Protein AF-A0A1H7ZM45-F1 (afdb_monomer_lite)

Secondary structure (DSSP, 8-state):
--HHHHHHHHHHHHHHHHHHHHHHHHHTT-TTHHHHHHHHHHHHHHHHHHHHHHHHHHHHHHHHHHHHHHHHH--

Radius of gyration: 19.36 Å; chains: 1; bounding box: 41×13×59 Å

pLDDT: mean 82.74, std 9.49, range [50.03, 94.31]

Organism: Olivibacter domesticus (NCBI:txid407022)

Structure (mmCIF, N/CA/C/O backbone):
data_AF-A0A1H7ZM45-F1
#
_entry.id   AF-A0A1H7ZM45-F1
#
loop_
_atom_site.group_PDB
_atom_site.id
_atom_site.type_symbol
_atom_site.label_atom_id
_atom_site.label_alt_id
_atom_site.label_comp_id
_atom_site.label_asym_id
_atom_site.label_entity_id
_atom_site.label_seq_id
_atom_site.pdbx_PDB_ins_code
_atom_site.Cartn_x
_atom_site.Cartn_y
_atom_site.Cartn_z
_atom_site.occupancy
_atom_site.B_iso_or_equiv
_atom_site.auth_seq_id
_atom_site.au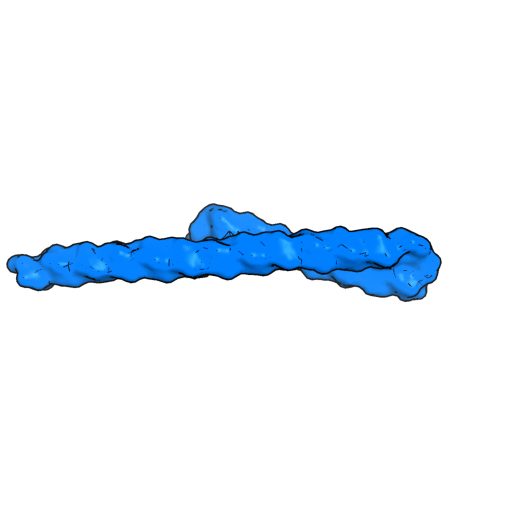th_comp_id
_atom_site.auth_asym_id
_atom_site.auth_atom_id
_atom_site.pdbx_PDB_model_num
ATOM 1 N N . MET A 1 1 ? -2.882 -0.446 20.060 1.00 57.22 1 MET A N 1
ATOM 2 C CA . MET A 1 1 ? -3.229 -0.372 18.617 1.00 57.22 1 MET A CA 1
ATOM 3 C C . MET A 1 1 ? -3.731 -1.735 18.164 1.00 57.22 1 MET A C 1
ATOM 5 O O . MET A 1 1 ? -3.051 -2.717 18.438 1.00 57.22 1 MET A O 1
ATOM 9 N N . ASN A 1 2 ? -4.916 -1.819 17.553 1.00 65.44 2 ASN A N 1
ATOM 10 C CA . ASN A 1 2 ? -5.518 -3.103 17.180 1.00 65.44 2 ASN A CA 1
ATOM 11 C C . ASN A 1 2 ? -4.596 -3.869 16.206 1.00 65.44 2 ASN A C 1
ATOM 13 O O . ASN A 1 2 ? -4.041 -3.256 15.291 1.00 65.44 2 ASN A O 1
ATOM 17 N N . LYS A 1 3 ? -4.421 -5.186 16.387 1.00 69.69 3 LYS A N 1
ATOM 18 C CA . LYS A 1 3 ? -3.515 -6.020 15.559 1.00 69.69 3 LYS A CA 1
ATOM 19 C C . LYS A 1 3 ? -3.859 -5.934 14.064 1.00 69.69 3 LYS A C 1
ATOM 21 O O . LYS A 1 3 ? -2.973 -5.952 13.216 1.00 69.69 3 LYS A O 1
ATOM 26 N N . TYR A 1 4 ? -5.144 -5.753 13.769 1.00 67.88 4 TYR A N 1
ATOM 27 C CA . TYR A 1 4 ? -5.688 -5.563 12.426 1.00 67.88 4 TYR A CA 1
ATOM 28 C C . TYR A 1 4 ? -5.310 -4.210 11.809 1.00 67.88 4 TYR A C 1
ATOM 30 O O . TYR A 1 4 ? -4.926 -4.165 10.647 1.00 67.88 4 TYR A O 1
ATOM 38 N N . LEU A 1 5 ? -5.304 -3.131 12.601 1.00 72.38 5 LEU A N 1
ATOM 39 C CA . LEU A 1 5 ? -4.896 -1.804 12.132 1.00 72.38 5 LEU A CA 1
ATOM 40 C C . LEU A 1 5 ? -3.396 -1.767 11.808 1.00 72.38 5 LEU A C 1
ATOM 42 O O . LEU A 1 5 ? -2.998 -1.219 10.788 1.00 72.38 5 LEU A O 1
ATOM 46 N N . LYS A 1 6 ? -2.563 -2.422 12.633 1.00 79.38 6 LYS A N 1
ATOM 47 C CA . LYS A 1 6 ? -1.124 -2.594 12.351 1.00 79.38 6 LYS A CA 1
ATOM 48 C C . LYS A 1 6 ? -0.877 -3.360 11.046 1.00 79.38 6 LYS A C 1
ATOM 50 O O . LYS A 1 6 ? -0.007 -2.970 10.277 1.00 79.38 6 LYS A O 1
ATOM 55 N N . ARG A 1 7 ? -1.648 -4.425 10.788 1.00 80.94 7 ARG A N 1
ATOM 56 C CA . ARG A 1 7 ? -1.572 -5.182 9.527 1.00 80.94 7 ARG A CA 1
ATOM 57 C C . ARG A 1 7 ? -2.007 -4.347 8.324 1.00 80.94 7 ARG A C 1
ATOM 59 O O . ARG A 1 7 ? -1.297 -4.360 7.328 1.00 80.94 7 ARG A O 1
ATOM 66 N N . GLY A 1 8 ? -3.104 -3.594 8.435 1.00 79.94 8 GLY A N 1
ATOM 67 C CA . GLY A 1 8 ? -3.559 -2.690 7.373 1.00 79.94 8 GLY A CA 1
ATOM 68 C C . GLY A 1 8 ? -2.499 -1.651 7.007 1.00 79.94 8 GLY A C 1
ATOM 69 O O . GLY A 1 8 ? -2.160 -1.512 5.840 1.00 79.94 8 GLY A O 1
ATOM 70 N N . ILE A 1 9 ? -1.892 -1.007 8.010 1.00 84.69 9 ILE A N 1
ATOM 71 C CA . ILE A 1 9 ? -0.795 -0.045 7.802 1.00 84.69 9 ILE A CA 1
ATOM 72 C C . ILE A 1 9 ? 0.404 -0.705 7.108 1.00 84.69 9 ILE A C 1
ATOM 74 O O . ILE A 1 9 ? 0.951 -0.134 6.169 1.00 84.69 9 ILE A O 1
ATOM 78 N N . GLY A 1 10 ? 0.787 -1.916 7.525 1.00 86.38 10 GLY A N 1
ATOM 79 C CA . GLY A 1 10 ? 1.876 -2.659 6.886 1.00 86.38 10 GLY A CA 1
ATOM 80 C C . GLY A 1 10 ? 1.613 -2.954 5.407 1.00 86.38 10 GLY A C 1
ATOM 81 O O . GLY A 1 10 ? 2.478 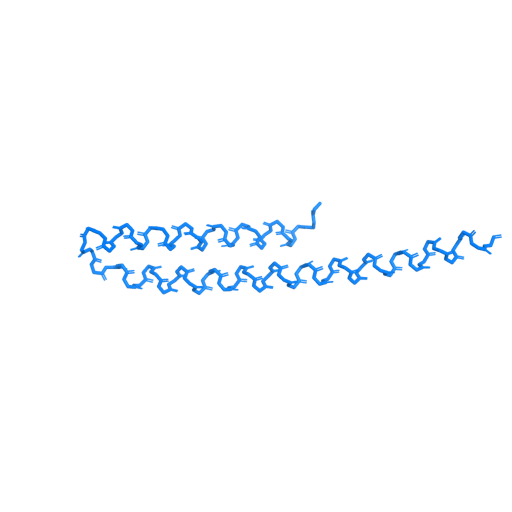-2.705 4.574 1.00 86.38 10 GLY A O 1
ATOM 82 N N . ILE A 1 11 ? 0.408 -3.420 5.066 1.00 85.94 11 ILE A N 1
ATOM 83 C CA . ILE A 1 11 ? 0.022 -3.719 3.675 1.00 85.94 11 ILE A CA 1
ATOM 84 C C . ILE A 1 11 ? 0.032 -2.443 2.824 1.00 85.94 11 ILE A C 1
ATOM 86 O O . ILE A 1 11 ? 0.565 -2.443 1.716 1.00 85.94 11 ILE A O 1
ATOM 90 N N . THR A 1 12 ? -0.490 -1.335 3.354 1.00 87.31 12 THR A N 1
ATOM 91 C CA . THR A 1 12 ? -0.490 -0.046 2.652 1.00 87.31 12 THR A CA 1
ATOM 92 C C . THR A 1 12 ? 0.928 0.467 2.403 1.00 87.31 12 THR A C 1
ATOM 94 O O . THR A 1 12 ? 1.216 0.929 1.302 1.00 87.31 12 THR A O 1
ATOM 97 N N . LEU A 1 13 ? 1.836 0.339 3.377 1.00 90.56 13 LEU A N 1
ATOM 98 C CA . LEU A 1 13 ? 3.247 0.710 3.205 1.00 90.56 13 LEU A CA 1
ATOM 99 C C . LEU A 1 13 ? 3.936 -0.121 2.118 1.00 90.56 13 LEU A C 1
ATOM 101 O O . LEU A 1 13 ? 4.675 0.433 1.307 1.00 90.56 13 LEU A O 1
ATOM 105 N N . VAL A 1 14 ? 3.659 -1.426 2.059 1.00 91.38 14 VAL A N 1
ATOM 106 C CA . VAL A 1 14 ? 4.172 -2.302 0.992 1.00 91.38 14 VAL A CA 1
ATOM 107 C C . VAL A 1 14 ? 3.621 -1.884 -0.376 1.00 91.38 14 VAL A C 1
ATOM 109 O O . VAL A 1 14 ? 4.381 -1.814 -1.339 1.00 91.38 14 VAL A O 1
ATOM 112 N N . GLY A 1 15 ? 2.333 -1.534 -0.464 1.00 87.12 15 GLY A N 1
ATOM 113 C CA . GLY A 1 15 ? 1.730 -1.001 -1.690 1.00 87.12 15 GLY A CA 1
ATOM 114 C C . GLY A 1 15 ? 2.394 0.298 -2.161 1.00 87.12 15 GLY A C 1
ATOM 115 O O . GLY A 1 15 ? 2.743 0.421 -3.333 1.00 87.12 15 GLY A O 1
ATOM 116 N N . ILE A 1 16 ? 2.655 1.236 -1.245 1.00 91.00 16 ILE A N 1
ATOM 117 C CA . ILE A 1 16 ? 3.374 2.485 -1.552 1.00 91.00 16 ILE A CA 1
ATOM 118 C C . ILE A 1 16 ? 4.793 2.184 -2.050 1.00 91.00 16 ILE A C 1
ATOM 120 O O . ILE A 1 16 ? 5.212 2.733 -3.069 1.00 91.00 16 ILE A O 1
ATOM 124 N N . ALA A 1 17 ? 5.520 1.291 -1.376 1.00 92.38 17 ALA A N 1
ATOM 125 C CA . ALA A 1 17 ? 6.871 0.907 -1.777 1.00 92.38 17 ALA A CA 1
ATOM 126 C C . ALA A 1 17 ? 6.901 0.288 -3.186 1.00 92.38 17 ALA A C 1
ATOM 128 O O . ALA A 1 17 ? 7.773 0.629 -3.983 1.00 92.38 17 ALA A O 1
ATOM 129 N N . LEU A 1 18 ? 5.920 -0.554 -3.526 1.00 90.31 18 LEU A N 1
ATOM 130 C CA . LEU A 1 18 ? 5.765 -1.125 -4.868 1.00 90.31 18 LEU A CA 1
ATOM 131 C C . LEU A 1 18 ? 5.481 -0.061 -5.931 1.00 90.31 18 LEU A C 1
ATOM 133 O O . LEU A 1 18 ? 6.030 -0.140 -7.026 1.00 90.31 18 LEU A O 1
ATOM 137 N N . ILE A 1 19 ? 4.670 0.951 -5.620 1.00 90.94 19 ILE A N 1
ATOM 138 C CA . ILE A 1 19 ? 4.405 2.059 -6.547 1.00 90.94 19 ILE A CA 1
ATOM 139 C C . ILE A 1 19 ? 5.688 2.864 -6.794 1.00 90.94 19 ILE A C 1
ATOM 141 O O . ILE A 1 19 ? 6.024 3.141 -7.945 1.00 90.94 19 ILE A O 1
ATOM 145 N N . VAL A 1 20 ? 6.441 3.188 -5.738 1.00 92.31 20 VAL A N 1
ATOM 146 C CA . VAL A 1 20 ? 7.739 3.878 -5.853 1.00 92.31 20 VAL A CA 1
ATOM 147 C C . VAL A 1 20 ? 8.732 3.047 -6.669 1.00 92.31 20 VAL A C 1
ATOM 149 O O . VAL A 1 20 ? 9.386 3.580 -7.565 1.00 92.31 20 VAL A O 1
ATOM 152 N N . LEU A 1 21 ? 8.795 1.737 -6.423 1.00 89.62 21 LEU A N 1
ATOM 153 C CA . LEU A 1 21 ? 9.634 0.813 -7.182 1.00 89.62 21 LEU A CA 1
ATOM 154 C C . LEU A 1 21 ? 9.212 0.740 -8.657 1.00 89.62 21 LEU A C 1
ATOM 156 O O . LEU A 1 21 ? 10.065 0.789 -9.538 1.00 89.62 21 LEU A O 1
ATOM 160 N N . GLY A 1 22 ? 7.911 0.692 -8.946 1.00 87.94 22 GLY A N 1
ATOM 161 C CA . GLY A 1 22 ? 7.383 0.710 -10.311 1.00 87.94 22 GLY A CA 1
ATOM 162 C C . GLY A 1 22 ? 7.714 2.008 -11.051 1.00 87.94 22 GLY A C 1
ATOM 163 O O . GLY A 1 22 ? 8.098 1.975 -12.220 1.00 87.94 22 GLY A O 1
ATOM 164 N N . MET A 1 23 ? 7.651 3.153 -10.364 1.00 89.31 23 MET A N 1
ATOM 165 C CA . MET A 1 23 ? 8.092 4.438 -10.921 1.00 89.31 23 MET A CA 1
ATOM 166 C C . MET A 1 23 ? 9.600 4.469 -11.184 1.00 89.31 23 MET A C 1
ATOM 168 O O . MET A 1 23 ? 10.031 5.016 -12.200 1.00 89.31 23 MET A O 1
ATOM 172 N N . TYR A 1 24 ? 10.404 3.859 -10.311 1.00 90.44 24 TYR A N 1
ATOM 173 C CA . TYR A 1 24 ? 11.837 3.709 -10.546 1.00 90.44 24 TYR A CA 1
ATOM 174 C C . TYR A 1 24 ? 12.113 2.818 -11.765 1.00 90.44 24 TYR A C 1
ATOM 176 O O . TYR A 1 24 ? 12.861 3.223 -12.649 1.00 90.44 24 TYR A O 1
ATOM 184 N N . LEU A 1 25 ? 11.443 1.667 -11.886 1.00 88.38 25 LEU A N 1
ATOM 185 C CA . LEU A 1 25 ? 11.557 0.780 -13.052 1.00 88.38 25 LEU A CA 1
ATOM 186 C C . LEU A 1 25 ? 11.157 1.472 -14.360 1.00 88.38 25 LEU A C 1
ATOM 188 O O . LEU A 1 25 ? 11.814 1.264 -15.378 1.00 88.38 25 LEU A O 1
ATOM 192 N N . LYS A 1 26 ? 10.129 2.332 -14.324 1.00 87.06 26 LYS A N 1
ATOM 193 C CA . LYS A 1 26 ? 9.736 3.165 -15.471 1.00 87.06 26 LYS A CA 1
ATOM 194 C C . LYS A 1 26 ? 10.886 4.068 -15.924 1.00 87.06 26 LYS A C 1
ATOM 196 O O . LYS A 1 26 ? 11.068 4.265 -17.119 1.00 87.06 26 LYS A O 1
ATOM 201 N N . ARG A 1 27 ? 11.673 4.604 -14.984 1.00 86.50 27 ARG A N 1
ATOM 202 C CA . ARG A 1 27 ? 12.827 5.466 -15.287 1.00 86.50 27 ARG A CA 1
ATOM 203 C C . ARG A 1 27 ? 13.977 4.710 -15.954 1.00 86.50 27 ARG A C 1
ATOM 205 O O . ARG A 1 27 ? 14.749 5.325 -16.675 1.00 86.50 27 ARG A O 1
ATOM 212 N N . VAL A 1 28 ? 14.087 3.406 -15.713 1.00 90.50 28 VAL A N 1
ATOM 213 C CA . VAL A 1 28 ? 15.124 2.534 -16.291 1.00 90.50 28 VAL A CA 1
ATOM 214 C C . VAL A 1 28 ? 14.593 1.788 -17.531 1.00 90.50 28 VAL A C 1
ATOM 216 O O . VAL A 1 28 ? 15.188 0.808 -17.958 1.00 90.50 28 VAL A O 1
ATOM 219 N N . GLU A 1 29 ? 13.446 2.212 -18.089 1.00 82.56 29 GLU A N 1
ATOM 220 C CA . GLU A 1 29 ? 12.785 1.599 -19.261 1.00 82.56 29 GLU A CA 1
ATOM 221 C C . GLU A 1 29 ? 12.576 0.076 -19.149 1.00 82.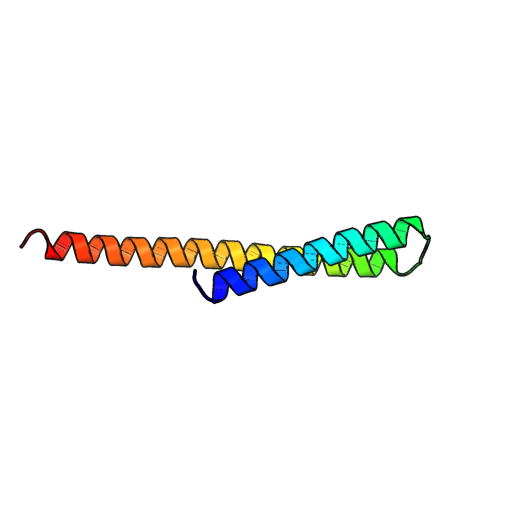56 29 GLU A C 1
ATOM 223 O O . GLU A 1 29 ? 12.444 -0.644 -20.137 1.00 82.56 29 GLU A O 1
ATOM 228 N N . SER A 1 30 ? 12.496 -0.444 -17.922 1.00 80.81 30 SER A N 1
ATOM 229 C CA . SER A 1 30 ? 12.255 -1.865 -17.700 1.00 80.81 30 SER A CA 1
ATOM 230 C C . SER A 1 30 ? 10.811 -2.196 -18.049 1.00 80.81 30 SER A C 1
ATOM 232 O O . SER A 1 30 ? 9.905 -1.704 -17.382 1.00 80.81 30 SER A O 1
ATOM 234 N N . GLY A 1 31 ? 10.571 -3.094 -19.010 1.00 85.00 31 GLY A N 1
ATOM 235 C CA . GLY A 1 31 ? 9.219 -3.528 -19.404 1.00 85.00 31 GLY A CA 1
ATOM 236 C C . GLY A 1 31 ? 8.356 -4.100 -18.265 1.00 85.00 31 GLY A C 1
ATOM 237 O O . GLY A 1 31 ? 7.144 -4.236 -18.411 1.00 85.00 31 GLY A O 1
ATOM 238 N N . LEU A 1 32 ? 8.949 -4.381 -17.102 1.00 86.19 32 LEU A N 1
ATOM 239 C CA . LEU A 1 32 ? 8.246 -4.830 -15.900 1.00 86.19 32 LEU A CA 1
ATOM 240 C C . LEU A 1 32 ? 7.518 -3.696 -15.153 1.00 86.19 32 LEU A C 1
ATOM 242 O O . LEU A 1 32 ? 6.674 -3.988 -14.304 1.00 86.19 32 LEU A O 1
ATOM 246 N N . TYR A 1 33 ? 7.775 -2.419 -15.479 1.00 87.06 33 TYR A N 1
ATOM 247 C CA . TYR A 1 33 ? 7.203 -1.270 -14.761 1.00 87.06 33 TYR A CA 1
ATOM 248 C C . TYR A 1 33 ? 5.667 -1.287 -14.721 1.00 87.06 33 TYR A C 1
ATOM 250 O O . TYR A 1 33 ? 5.072 -0.947 -13.697 1.00 87.06 33 TYR A O 1
ATOM 258 N N . GLY A 1 34 ? 5.020 -1.703 -15.817 1.00 85.38 34 GLY A N 1
ATOM 259 C CA . GLY A 1 34 ? 3.561 -1.743 -15.915 1.00 85.38 34 GLY A CA 1
ATOM 260 C C . GLY A 1 34 ? 2.959 -2.720 -14.909 1.00 85.38 34 GLY A C 1
ATOM 261 O O . GLY A 1 34 ? 2.076 -2.355 -14.134 1.00 85.38 34 GLY A O 1
ATOM 262 N N . ILE A 1 35 ? 3.502 -3.939 -14.856 1.00 90.56 35 ILE A N 1
ATOM 263 C CA . ILE A 1 35 ? 3.039 -4.985 -13.937 1.00 90.56 35 ILE A CA 1
ATOM 264 C C . ILE A 1 35 ? 3.311 -4.571 -12.486 1.00 90.56 35 ILE A C 1
ATOM 266 O O . ILE A 1 35 ? 2.425 -4.696 -11.640 1.00 90.56 35 ILE A O 1
ATOM 270 N N . THR A 1 36 ? 4.490 -4.014 -12.192 1.00 89.62 36 THR A N 1
ATOM 271 C CA . THR A 1 36 ? 4.831 -3.546 -10.839 1.00 89.62 36 THR A CA 1
ATOM 272 C C . THR A 1 36 ? 3.882 -2.448 -10.352 1.00 89.62 36 THR A C 1
ATOM 274 O O . THR A 1 36 ? 3.436 -2.495 -9.204 1.00 89.62 36 THR A O 1
ATOM 277 N N . LEU A 1 37 ? 3.517 -1.492 -11.213 1.00 89.50 37 LEU A N 1
ATOM 278 C CA . LEU A 1 37 ? 2.560 -0.438 -10.865 1.00 89.50 37 LEU A CA 1
ATOM 279 C C . LEU A 1 37 ? 1.149 -0.988 -10.635 1.00 89.50 37 LEU A C 1
ATOM 281 O O . LEU A 1 37 ? 0.514 -0.604 -9.654 1.00 89.50 37 LEU A O 1
ATOM 285 N N . ILE A 1 38 ? 0.673 -1.907 -11.482 1.00 92.81 38 ILE A N 1
ATOM 286 C CA . ILE A 1 38 ? -0.646 -2.541 -11.311 1.00 92.81 38 ILE A CA 1
ATOM 287 C C . ILE A 1 38 ? -0.710 -3.264 -9.962 1.00 92.81 38 ILE A C 1
ATOM 289 O O . ILE A 1 38 ? -1.628 -3.028 -9.174 1.00 92.81 38 ILE A O 1
ATOM 293 N N . VAL A 1 39 ? 0.294 -4.090 -9.656 1.00 92.69 39 VAL A N 1
ATOM 294 C CA . VAL A 1 39 ? 0.372 -4.812 -8.377 1.00 92.69 39 VAL A CA 1
ATOM 295 C C . VAL A 1 39 ? 0.453 -3.832 -7.203 1.00 92.69 39 VAL A C 1
ATOM 297 O O . VAL A 1 39 ? -0.216 -4.038 -6.188 1.00 92.69 39 VAL A O 1
ATOM 300 N N . GLY A 1 40 ? 1.211 -2.741 -7.344 1.00 90.44 40 GLY A N 1
ATOM 301 C CA . GLY A 1 40 ? 1.311 -1.687 -6.336 1.00 90.44 40 GLY A CA 1
ATOM 302 C C . GLY A 1 40 ? -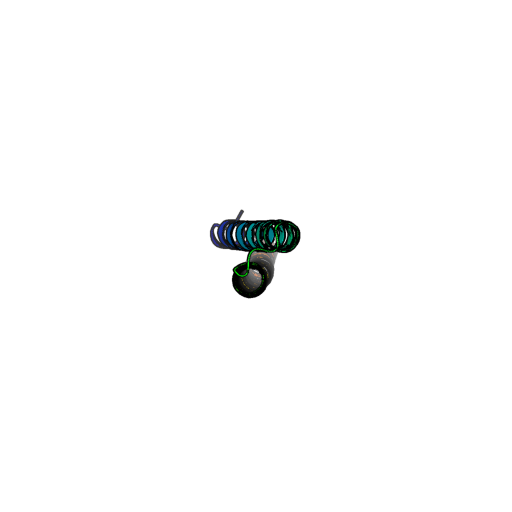0.030 -1.017 -6.030 1.00 90.44 40 GLY A C 1
ATOM 303 O O . GLY A 1 40 ? -0.412 -0.925 -4.863 1.00 90.44 40 GLY A O 1
ATOM 304 N N . VAL A 1 41 ? -0.784 -0.618 -7.060 1.00 92.75 41 VAL A N 1
ATOM 305 C CA . VAL A 1 41 ? -2.104 0.023 -6.908 1.00 92.75 41 VAL A CA 1
ATOM 306 C C . VAL A 1 41 ? -3.123 -0.932 -6.284 1.00 92.75 41 VAL A C 1
ATOM 308 O O . VAL A 1 41 ? -3.830 -0.544 -5.353 1.00 92.75 41 VAL A O 1
ATOM 311 N N . VAL A 1 42 ? -3.172 -2.191 -6.733 1.00 94.31 42 VAL A N 1
ATOM 312 C CA . VAL A 1 42 ? -4.083 -3.201 -6.166 1.00 94.31 42 VAL A CA 1
ATOM 313 C C . VAL A 1 42 ? -3.757 -3.460 -4.694 1.00 94.31 42 VAL A C 1
ATOM 315 O O . VAL A 1 42 ? -4.649 -3.439 -3.845 1.00 94.31 42 VAL A O 1
ATOM 318 N N . THR A 1 43 ? -2.474 -3.632 -4.367 1.00 91.06 43 THR A N 1
ATOM 319 C CA . THR A 1 43 ? -2.021 -3.860 -2.985 1.00 91.06 43 THR A CA 1
ATOM 320 C C . THR A 1 43 ? -2.335 -2.660 -2.095 1.00 91.06 43 THR A C 1
ATOM 322 O O . THR A 1 43 ? -2.819 -2.828 -0.973 1.00 91.06 43 THR A O 1
ATOM 325 N N . PHE A 1 44 ? -2.118 -1.444 -2.603 1.00 89.56 44 PHE A N 1
ATOM 326 C CA . PHE A 1 44 ? -2.476 -0.216 -1.904 1.00 89.56 44 PHE A CA 1
ATOM 327 C C . PHE A 1 44 ? -3.983 -0.134 -1.637 1.00 89.56 44 PHE A C 1
ATOM 329 O O . PHE A 1 44 ? -4.375 0.147 -0.507 1.00 89.56 44 PHE A O 1
ATOM 336 N N . GLY A 1 45 ? -4.826 -0.445 -2.626 1.00 91.44 45 GLY A N 1
ATOM 337 C CA . GLY A 1 45 ? -6.282 -0.468 -2.466 1.00 91.44 45 GLY A CA 1
ATOM 338 C C . GLY A 1 45 ? -6.741 -1.448 -1.382 1.00 91.44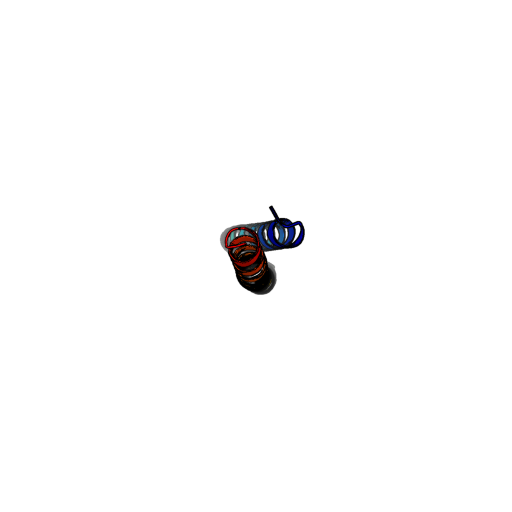 45 GLY A C 1
ATOM 339 O O . GLY A 1 45 ? -7.509 -1.075 -0.494 1.00 91.44 45 GLY A O 1
ATOM 340 N N . VAL A 1 46 ? -6.211 -2.675 -1.387 1.00 90.19 46 VAL A N 1
ATOM 341 C CA . VAL A 1 46 ? -6.512 -3.685 -0.354 1.00 90.19 46 VAL A CA 1
ATOM 342 C C . VAL A 1 46 ? -6.056 -3.216 1.032 1.00 90.19 46 VAL A C 1
ATOM 344 O O . VAL A 1 46 ? -6.801 -3.341 2.012 1.00 90.19 46 VAL A O 1
ATOM 347 N N . GLY A 1 47 ? -4.857 -2.636 1.129 1.00 87.69 47 GLY A N 1
ATOM 348 C CA . GLY A 1 47 ? -4.345 -2.053 2.370 1.00 87.69 47 GLY A CA 1
ATOM 349 C C . GLY A 1 47 ? -5.232 -0.918 2.883 1.00 87.69 47 GLY A C 1
ATOM 350 O O . GLY A 1 47 ? -5.610 -0.902 4.057 1.00 87.69 47 GLY A O 1
ATOM 351 N N . PHE A 1 48 ? -5.643 -0.016 1.993 1.00 87.06 48 PHE A N 1
ATOM 352 C CA . PHE A 1 48 ? -6.499 1.120 2.316 1.00 87.06 48 PHE A CA 1
ATOM 353 C C . PHE A 1 48 ? -7.872 0.679 2.836 1.00 87.06 48 PHE A C 1
ATOM 355 O O . PHE A 1 48 ? -8.275 1.103 3.921 1.00 87.06 48 PHE A O 1
ATOM 362 N N . VAL A 1 49 ? -8.552 -0.241 2.142 1.00 89.94 49 VAL A N 1
ATOM 363 C CA . VAL A 1 49 ? -9.842 -0.797 2.595 1.00 89.94 49 VAL A CA 1
ATOM 364 C C . VAL A 1 49 ? -9.695 -1.480 3.958 1.00 89.94 49 VAL A C 1
ATOM 366 O O . VAL A 1 49 ? -10.533 -1.296 4.841 1.00 89.94 49 VAL A O 1
ATOM 369 N N . THR A 1 50 ? -8.593 -2.203 4.178 1.00 87.00 50 THR A N 1
ATOM 370 C CA . THR A 1 50 ? -8.305 -2.853 5.467 1.00 87.00 50 THR A CA 1
ATOM 371 C C . THR A 1 50 ? -8.139 -1.835 6.601 1.00 87.00 50 THR A C 1
ATOM 373 O O . THR A 1 50 ? -8.619 -2.065 7.717 1.00 87.00 50 THR A O 1
ATOM 376 N N . ILE A 1 51 ? -7.481 -0.700 6.337 1.00 85.12 51 ILE A N 1
ATOM 377 C CA . ILE A 1 51 ? -7.353 0.396 7.306 1.00 85.12 51 ILE A CA 1
ATOM 378 C C . ILE A 1 51 ? -8.728 0.983 7.616 1.00 85.12 51 ILE A C 1
ATOM 380 O O . ILE A 1 51 ? -9.089 1.049 8.792 1.00 85.12 51 ILE A O 1
ATOM 384 N N . VAL A 1 52 ? -9.501 1.361 6.593 1.00 87.12 52 VAL A N 1
ATOM 385 C CA . VAL A 1 52 ? -10.835 1.964 6.758 1.00 87.12 52 VAL A CA 1
ATOM 386 C C . VAL A 1 52 ? -11.746 1.043 7.566 1.00 87.12 52 VAL A C 1
ATOM 388 O O . VAL A 1 52 ? -12.305 1.463 8.579 1.00 87.12 52 VAL A O 1
ATOM 391 N N . TYR A 1 53 ? -11.812 -0.239 7.205 1.00 86.44 53 TYR A N 1
ATOM 392 C CA . TYR A 1 53 ? -12.592 -1.231 7.941 1.00 86.44 53 TYR A CA 1
ATOM 393 C C . TYR A 1 53 ? -12.142 -1.350 9.404 1.00 86.44 53 TYR A C 1
ATOM 395 O O . TYR A 1 53 ? -12.960 -1.382 10.326 1.00 86.44 53 TYR A O 1
ATOM 403 N N . SER A 1 54 ? -10.828 -1.370 9.652 1.00 81.56 54 SER A N 1
ATOM 404 C CA . SER A 1 54 ? -10.316 -1.434 11.019 1.00 81.56 54 SER A CA 1
ATOM 405 C C . SER A 1 54 ? -10.579 -0.156 11.821 1.00 81.56 54 SER A C 1
ATOM 407 O O . SER A 1 54 ? -10.657 -0.253 13.049 1.00 81.56 54 SER A O 1
ATOM 409 N N . LEU A 1 55 ? -10.657 1.014 11.183 1.00 82.88 55 LEU A N 1
ATOM 410 C CA . LEU A 1 55 ? -11.006 2.273 11.843 1.00 82.88 55 LEU A CA 1
ATOM 411 C C . LEU A 1 55 ? -12.485 2.286 12.223 1.00 82.88 55 LEU A C 1
ATOM 413 O O . LEU A 1 55 ? -12.788 2.514 13.392 1.00 82.88 55 LEU A O 1
ATOM 417 N N . ILE A 1 56 ? -13.374 1.938 11.289 1.00 85.88 56 ILE A N 1
ATOM 418 C CA . ILE A 1 56 ? -14.821 1.833 11.535 1.00 85.88 56 ILE A CA 1
ATOM 419 C C . ILE A 1 56 ? -15.088 0.874 12.699 1.00 85.88 56 ILE A C 1
ATOM 421 O O . ILE A 1 56 ? -15.691 1.259 13.698 1.00 85.88 56 ILE A O 1
ATOM 425 N N . ARG A 1 57 ? -14.515 -0.335 12.649 1.00 83.12 57 ARG A N 1
ATOM 426 C CA . ARG A 1 57 ? -14.662 -1.330 13.722 1.00 83.12 57 ARG A CA 1
ATOM 427 C C . ARG A 1 57 ? -14.115 -0.850 15.070 1.00 83.12 57 ARG A C 1
ATOM 429 O O . ARG A 1 57 ? -14.587 -1.273 16.125 1.00 83.12 57 ARG A O 1
ATOM 436 N N . LYS A 1 58 ? -13.078 -0.004 15.063 1.00 80.38 58 LYS A N 1
ATOM 437 C CA . LYS A 1 58 ? -12.523 0.572 16.295 1.00 80.38 58 LYS A CA 1
ATOM 438 C C . LYS A 1 58 ? -13.486 1.597 16.895 1.00 80.38 58 LYS A C 1
ATOM 440 O O . LYS A 1 58 ? -13.691 1.552 18.103 1.00 80.38 58 LYS A O 1
ATOM 445 N N . ILE A 1 59 ? -14.057 2.473 16.068 1.00 82.69 59 ILE A N 1
ATOM 446 C CA . ILE A 1 59 ? -15.037 3.486 16.488 1.00 82.69 59 ILE A CA 1
ATOM 447 C C . ILE A 1 59 ? -16.271 2.800 17.075 1.00 82.69 59 ILE A C 1
ATOM 449 O O . ILE A 1 59 ? -16.665 3.103 18.198 1.00 82.69 59 ILE A O 1
ATOM 453 N N . GLU A 1 60 ? -16.806 1.805 16.371 1.00 82.62 60 GLU A N 1
ATOM 454 C CA . GLU A 1 60 ? -17.972 1.038 16.807 1.00 82.62 60 GLU A CA 1
ATOM 455 C C . GLU A 1 60 ? -17.727 0.369 18.172 1.00 82.62 60 GLU A C 1
ATOM 457 O O . GLU A 1 60 ? -18.473 0.589 19.126 1.00 82.62 60 GLU A O 1
ATOM 462 N N . ARG A 1 61 ? -16.601 -0.342 18.334 1.00 78.94 61 ARG A N 1
ATOM 463 C CA . ARG A 1 61 ? -16.242 -0.965 19.620 1.00 78.94 61 ARG A CA 1
ATOM 464 C C . ARG A 1 61 ? -16.056 0.059 20.744 1.00 78.94 61 ARG A C 1
ATOM 466 O O . ARG A 1 61 ? -16.371 -0.243 21.892 1.00 78.94 61 ARG A O 1
ATOM 473 N N . GLN A 1 62 ? -15.502 1.229 20.436 1.00 80.38 62 GLN A N 1
ATOM 474 C CA . GLN A 1 62 ? -15.263 2.273 21.428 1.00 80.38 62 GLN A CA 1
ATOM 475 C C . GLN A 1 62 ? -16.577 2.926 21.879 1.00 80.38 62 GLN A C 1
ATOM 477 O O . GLN A 1 62 ? -16.755 3.113 23.076 1.00 80.38 62 GLN A O 1
ATOM 482 N N . SER A 1 63 ? -17.528 3.148 20.966 1.00 78.69 63 SER A N 1
ATOM 483 C CA . SER A 1 63 ? -18.861 3.687 21.288 1.00 78.69 63 SER A CA 1
ATOM 484 C C . SER A 1 63 ? -19.686 2.774 22.211 1.00 78.69 63 SER A C 1
ATOM 486 O O . SER A 1 63 ? -20.341 3.243 23.142 1.00 78.69 63 SER A O 1
ATOM 488 N N . ILE A 1 64 ? -19.594 1.452 22.019 1.00 75.94 64 ILE A N 1
ATOM 489 C CA . ILE A 1 64 ? -20.285 0.464 22.864 1.00 75.94 64 ILE A CA 1
ATOM 490 C C . ILE A 1 64 ? -19.702 0.446 24.283 1.00 75.94 64 ILE A C 1
ATOM 492 O O . ILE A 1 64 ? -20.448 0.365 25.258 1.00 75.94 64 ILE A O 1
ATOM 496 N N . LEU A 1 65 ? -18.372 0.506 24.412 1.00 78.56 65 LEU A N 1
ATOM 497 C CA . LEU A 1 65 ? -17.710 0.556 25.720 1.00 78.56 65 LEU A CA 1
ATOM 498 C C . LEU A 1 65 ? -18.056 1.838 26.475 1.00 78.56 65 LEU A C 1
ATOM 500 O O . LEU A 1 65 ? -18.315 1.773 27.671 1.00 78.56 65 LEU A O 1
ATOM 504 N N . ASP A 1 66 ? -18.101 2.968 25.773 1.00 78.50 66 ASP A N 1
ATOM 505 C CA . ASP A 1 66 ? -18.434 4.267 26.358 1.00 78.50 66 ASP A CA 1
ATOM 506 C C . ASP A 1 66 ? -19.872 4.292 26.897 1.00 78.50 66 ASP A C 1
ATOM 508 O O . ASP A 1 66 ? -20.121 4.738 28.013 1.00 78.50 66 ASP A O 1
ATOM 512 N N . THR A 1 67 ? -20.809 3.685 26.160 1.00 74.75 67 THR A N 1
ATOM 513 C CA . THR A 1 67 ? -22.212 3.562 26.589 1.00 74.75 67 THR A CA 1
ATOM 514 C C . THR A 1 67 ? -22.343 2.710 27.854 1.00 74.75 67 THR A C 1
ATOM 516 O O . THR A 1 67 ? -23.064 3.085 28.774 1.00 74.75 67 THR A O 1
ATOM 519 N N . ARG A 1 68 ? -21.608 1.591 27.942 1.00 71.69 68 ARG A N 1
ATOM 520 C CA . ARG A 1 68 ? -21.612 0.730 29.138 1.00 71.69 68 ARG A CA 1
ATOM 521 C C . ARG A 1 68 ? -20.999 1.412 30.358 1.00 71.69 68 ARG A C 1
ATOM 523 O O . ARG A 1 68 ? -21.530 1.260 31.448 1.00 71.69 68 ARG A O 1
ATOM 530 N N . ASN A 1 69 ? -19.910 2.158 30.173 1.00 72.06 69 ASN A N 1
ATOM 531 C CA . ASN A 1 69 ? -19.233 2.855 31.270 1.00 72.06 69 ASN A CA 1
ATOM 532 C C . ASN A 1 69 ? -20.064 4.026 31.812 1.00 72.06 69 ASN A C 1
ATOM 534 O 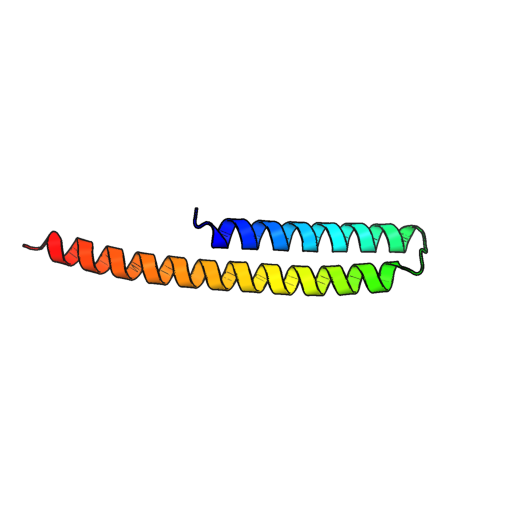O . ASN A 1 69 ? -20.002 4.344 32.996 1.00 72.06 69 ASN A O 1
ATOM 538 N N . LYS A 1 70 ? -20.842 4.673 30.940 1.00 71.19 70 LYS A N 1
ATOM 539 C CA . LYS A 1 70 ? -21.763 5.738 31.333 1.00 71.19 70 LYS A CA 1
ATOM 540 C C . LYS A 1 70 ? -22.920 5.189 32.171 1.00 71.19 70 LYS A C 1
ATOM 542 O O . LYS A 1 70 ? -23.235 5.747 33.207 1.00 71.19 70 LYS A O 1
ATOM 547 N N . GLN A 1 71 ? -23.458 4.035 31.781 1.00 67.19 71 GLN A N 1
ATOM 548 C CA . GLN A 1 71 ? -24.551 3.374 32.496 1.00 67.19 71 GLN A CA 1
ATOM 549 C C . GLN A 1 71 ? -24.145 2.839 33.880 1.00 67.19 71 GLN A C 1
ATOM 551 O O . GLN A 1 71 ? -24.981 2.789 34.768 1.00 67.19 71 GLN A O 1
ATOM 556 N N . SER A 1 72 ? -22.874 2.466 34.077 1.00 64.50 72 SER A N 1
ATOM 557 C CA . SER A 1 72 ? -22.349 2.016 35.376 1.00 64.50 72 SER A CA 1
ATOM 558 C C . SER A 1 72 ? -21.923 3.139 36.326 1.00 64.50 72 SER A C 1
ATOM 560 O O . SER A 1 72 ? -21.658 2.855 37.485 1.00 64.50 72 SER A O 1
ATOM 562 N N . ASN A 1 73 ? -21.775 4.376 35.840 1.00 59.72 73 ASN A N 1
ATOM 563 C CA . ASN A 1 73 ? -21.409 5.535 36.666 1.00 59.72 73 ASN A CA 1
ATOM 564 C C . ASN A 1 73 ? -22.627 6.386 37.074 1.00 59.72 73 ASN A C 1
ATOM 566 O O . ASN A 1 73 ? -22.459 7.325 37.847 1.00 59.72 73 ASN A O 1
ATOM 570 N N . ASP A 1 74 ? -23.814 6.081 36.537 1.00 59.00 74 ASP A N 1
ATOM 571 C CA . ASP A 1 74 ? -25.089 6.731 36.871 1.00 59.00 74 ASP A CA 1
ATOM 572 C C . ASP A 1 74 ? -25.924 5.909 37.897 1.00 59.00 74 ASP A C 1
ATOM 574 O O . ASP A 1 74 ? -27.070 6.267 38.172 1.00 59.00 74 ASP A O 1
ATOM 578 N N . GLU A 1 75 ? -25.358 4.834 38.475 1.00 50.03 75 GLU A N 1
ATOM 579 C CA . GLU A 1 75 ? -25.858 4.099 39.664 1.00 50.03 75 GLU A CA 1
ATOM 580 C C . GLU A 1 75 ? -24.967 4.370 40.887 1.00 50.03 75 GLU A C 1
ATOM 582 O O . GLU A 1 75 ? -25.524 4.498 42.003 1.00 50.03 75 GLU A O 1
#

Sequence (75 aa):
MNKYLKRGIGITLVGIALIVLGMYLKRVESGLYGITLIVGVVTFGVGFVTIVYSLIRKIERQSILDTRNKQSNDE

Foldseek 3Di:
DDPQLVVLVVLLVVLVVLCVVLVVCVVVVNPCSVVSNVVSVVSNVVSVVSNVVVVVVVVVVVVVVVVVVVVVVVD